Protein AF-A0A6C9Q8K7-F1 (afdb_monomer_lite)

Radius of gyration: 30.78 Å; chains: 1; bounding box: 50×42×75 Å

Sequence (144 aa):
MSSRVLTPDVVGIDALVHDHQTVLAKAEGGVVAVFANNAPAFYAVTPARLAELLALEEKLARPGSDVALDDQLYQEPQAAPVAVPMGKFAMYPDWQPDADFIRLAALWGVALRAPVTTEELASFIAYWQAEGKVFHHVQWQQKL

Foldseek 3Di:
DDDPDPAPAEDEPVVCVVCVPVSQVPGDLFKHFYDDPNHTDDIGGDPVSVVVVVVVVVVVVPPPDPDPPDCVVVPPPPPDPPPQDPDKDQQDQPDDADPCLCVLCVVVVHRDPDDDDPVNVNVLSVVRNVVRDIGHRSVSSNVD

Secondary structure (DSSP, 8-state):
-----SSS-EEEHHHHHH-HHHHHHT-TTSEEEEEETTEEEEEEE-HHHHHHHHHHHHHHHS-SSS----GGGT-----------SSEEE--TT----TTHHHHHHHTT---SSPPPHHHHHHHHHHHHHHT-EEEHHHHHTT-

Structure (mmCIF, N/CA/C/O backbone):
data_AF-A0A6C9Q8K7-F1
#
_entry.id   AF-A0A6C9Q8K7-F1
#
loop_
_atom_site.group_PDB
_atom_site.id
_atom_site.type_symbol
_atom_site.label_atom_id
_atom_site.label_alt_id
_atom_site.label_comp_id
_atom_site.label_asym_id
_atom_site.label_entity_id
_atom_site.label_seq_id
_atom_site.pdbx_PDB_ins_code
_atom_site.Cartn_x
_atom_site.Cartn_y
_atom_site.Cartn_z
_atom_site.occupancy
_atom_site.B_iso_or_equiv
_atom_site.auth_seq_id
_atom_site.auth_comp_id
_atom_site.auth_asym_id
_atom_site.auth_atom_id
_atom_site.pdbx_PDB_model_num
ATOM 1 N N . MET A 1 1 ? 35.400 -13.691 -17.443 1.00 43.06 1 MET A N 1
ATOM 2 C CA . MET A 1 1 ? 34.063 -13.176 -17.079 1.00 43.06 1 MET A CA 1
ATOM 3 C C . MET A 1 1 ? 33.041 -13.917 -17.929 1.00 43.06 1 MET A C 1
ATOM 5 O O . MET A 1 1 ? 33.038 -13.726 -19.135 1.00 43.06 1 MET A O 1
ATOM 9 N N . SER A 1 2 ? 32.278 -14.847 -17.349 1.00 49.03 2 SER A N 1
ATOM 10 C CA . SER A 1 2 ? 31.270 -15.625 -18.087 1.00 49.03 2 SER A CA 1
ATOM 11 C C . SER A 1 2 ? 30.014 -14.766 -18.246 1.00 49.03 2 SER A C 1
ATOM 13 O O . SER A 1 2 ? 29.328 -14.495 -17.263 1.00 49.03 2 SER A O 1
ATOM 15 N N . SER A 1 3 ? 29.760 -14.273 -19.460 1.00 56.78 3 SER A N 1
ATOM 16 C CA . SER A 1 3 ? 28.500 -13.607 -19.796 1.00 56.78 3 SER A CA 1
ATOM 17 C C . SER A 1 3 ? 27.424 -14.685 -19.898 1.00 56.78 3 SER A C 1
ATOM 19 O O . SER A 1 3 ? 27.463 -15.516 -20.804 1.00 56.78 3 SER A O 1
ATOM 21 N N . ARG A 1 4 ? 26.517 -14.736 -18.918 1.00 65.62 4 ARG A N 1
ATOM 22 C CA . ARG A 1 4 ? 25.366 -15.646 -18.939 1.00 65.62 4 ARG A CA 1
ATOM 23 C C . ARG A 1 4 ? 24.322 -15.056 -19.880 1.00 65.62 4 ARG A C 1
ATOM 25 O O . ARG A 1 4 ? 23.539 -14.201 -19.478 1.00 65.62 4 ARG A O 1
ATOM 32 N N . VAL A 1 5 ? 24.359 -15.478 -21.135 1.00 71.50 5 VAL A N 1
ATOM 33 C CA . VAL A 1 5 ? 23.360 -15.111 -22.138 1.00 71.50 5 VAL A CA 1
ATOM 34 C C . VAL A 1 5 ? 22.167 -16.057 -22.005 1.00 71.50 5 VAL A C 1
ATOM 36 O O . VAL A 1 5 ? 22.346 -17.247 -21.750 1.00 71.50 5 VAL A O 1
ATOM 39 N N . LEU A 1 6 ? 20.952 -15.525 -22.143 1.00 71.75 6 LEU A N 1
ATOM 40 C CA . LEU A 1 6 ? 19.709 -16.303 -22.040 1.00 71.75 6 LEU A CA 1
ATOM 41 C C . LEU A 1 6 ? 19.425 -17.159 -23.288 1.00 71.75 6 LEU A C 1
ATOM 43 O O . LEU A 1 6 ? 18.508 -17.976 -23.269 1.00 71.75 6 LEU A O 1
ATOM 47 N N . THR A 1 7 ? 20.204 -16.975 -24.356 1.00 72.38 7 THR A N 1
ATOM 48 C CA . THR A 1 7 ? 20.093 -17.684 -25.634 1.00 72.38 7 THR A CA 1
ATOM 49 C C . THR A 1 7 ? 21.468 -18.175 -26.090 1.00 72.38 7 THR A C 1
ATOM 51 O O . THR A 1 7 ? 22.470 -17.497 -25.839 1.00 72.38 7 THR A O 1
ATOM 54 N N . PRO A 1 8 ? 21.543 -19.329 -26.774 1.00 75.12 8 PRO A N 1
ATOM 55 C CA . PRO A 1 8 ? 22.773 -19.771 -27.428 1.00 75.12 8 PRO A CA 1
ATOM 56 C C . PRO A 1 8 ? 23.100 -18.922 -28.669 1.00 75.12 8 PRO A C 1
ATOM 58 O O . PRO A 1 8 ? 24.268 -18.797 -29.031 1.00 75.12 8 PRO A O 1
ATOM 61 N N . ASP A 1 9 ? 22.089 -18.297 -29.281 1.00 82.06 9 ASP A N 1
ATOM 62 C CA . ASP A 1 9 ? 22.252 -17.477 -30.479 1.00 82.06 9 ASP A CA 1
ATOM 63 C C . ASP A 1 9 ? 22.729 -16.071 -30.141 1.00 82.06 9 ASP A C 1
ATOM 65 O O . ASP A 1 9 ? 22.048 -15.312 -29.444 1.00 82.06 9 ASP A O 1
ATOM 69 N N . VAL A 1 10 ? 23.900 -15.720 -30.669 1.00 83.81 10 VAL A N 1
ATOM 70 C CA . VAL A 1 10 ? 24.569 -14.441 -30.434 1.00 83.81 10 VAL A CA 1
ATOM 71 C C . VAL A 1 10 ? 24.885 -13.770 -31.765 1.00 83.81 10 VAL A C 1
ATOM 73 O O . VAL A 1 10 ? 25.476 -14.380 -32.655 1.00 83.81 10 VAL A O 1
ATOM 76 N N . VAL A 1 11 ? 24.539 -12.489 -31.886 1.00 86.06 11 VAL A N 1
ATOM 77 C CA . VAL A 1 11 ? 24.829 -11.669 -33.066 1.00 86.06 11 VAL A CA 1
ATOM 78 C C . VAL A 1 11 ? 25.388 -10.306 -32.662 1.00 86.06 11 VAL A C 1
ATOM 80 O O . VAL A 1 11 ? 25.026 -9.747 -31.629 1.00 86.06 11 VAL A O 1
ATOM 83 N N . GLY A 1 12 ? 26.273 -9.743 -33.483 1.00 85.81 12 GLY A N 1
ATOM 84 C CA . GLY A 1 12 ? 26.690 -8.347 -33.337 1.00 85.81 12 GLY A CA 1
ATOM 85 C C . GLY A 1 12 ? 25.595 -7.383 -33.799 1.00 85.81 12 GLY A C 1
ATOM 86 O O . GLY A 1 12 ? 24.840 -7.693 -34.723 1.00 85.81 12 GLY A O 1
ATOM 87 N N . ILE A 1 13 ? 25.536 -6.198 -33.192 1.00 87.06 13 ILE A N 1
ATOM 88 C CA . ILE A 1 13 ? 24.570 -5.152 -33.555 1.00 87.06 13 ILE A CA 1
ATOM 89 C C . ILE A 1 13 ? 24.658 -4.768 -35.038 1.00 87.06 13 ILE A C 1
ATOM 91 O O . ILE A 1 13 ? 23.624 -4.615 -35.683 1.00 87.06 13 ILE 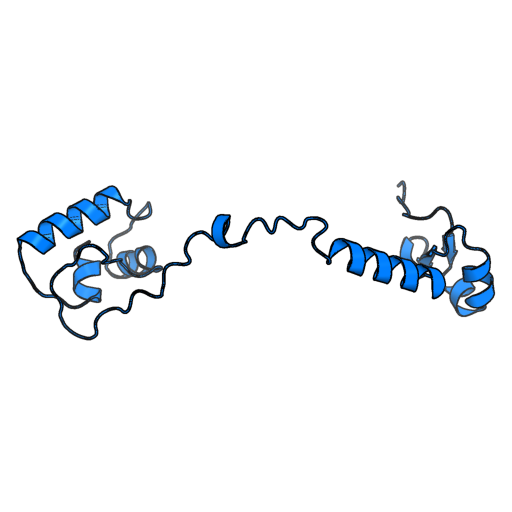A O 1
ATOM 95 N N . ASP A 1 14 ? 25.863 -4.718 -35.611 1.00 85.94 14 ASP A N 1
ATOM 96 C CA . ASP A 1 14 ? 26.050 -4.399 -37.027 1.00 85.94 14 ASP A CA 1
ATOM 97 C C . ASP A 1 14 ? 25.394 -5.450 -37.927 1.00 85.94 14 ASP A C 1
ATOM 99 O O . ASP A 1 14 ? 24.650 -5.106 -38.840 1.00 85.94 14 ASP A O 1
ATOM 103 N N . ALA A 1 15 ? 25.595 -6.738 -37.643 1.00 82.44 15 ALA A N 1
ATOM 104 C CA . ALA A 1 15 ? 25.010 -7.819 -38.433 1.00 82.44 15 ALA A CA 1
ATOM 105 C C . ALA A 1 15 ? 23.474 -7.854 -38.336 1.00 82.44 15 ALA A C 1
ATOM 107 O O . ALA A 1 15 ? 22.812 -8.143 -39.331 1.00 82.44 15 ALA A O 1
ATOM 108 N N . LEU A 1 16 ? 22.903 -7.493 -37.179 1.00 85.62 16 LEU A N 1
ATOM 109 C CA . LEU A 1 16 ? 21.454 -7.337 -37.038 1.00 85.62 16 LEU A CA 1
ATOM 110 C C . LEU A 1 16 ? 20.919 -6.171 -37.884 1.00 85.62 16 LEU A C 1
ATOM 112 O O . LEU A 1 16 ? 19.886 -6.318 -38.528 1.00 85.62 16 LEU A O 1
ATOM 116 N N . VAL A 1 17 ? 21.602 -5.023 -37.892 1.00 85.44 17 VAL A N 1
ATOM 117 C CA . VAL A 1 17 ? 21.176 -3.839 -38.662 1.00 85.44 17 VAL A CA 1
ATOM 118 C C . VAL A 1 17 ? 21.240 -4.093 -40.170 1.00 85.44 17 VAL A C 1
ATOM 120 O O . VAL A 1 17 ? 20.386 -3.604 -40.904 1.00 85.44 17 VAL A O 1
ATOM 123 N N . HIS A 1 18 ? 22.224 -4.869 -40.632 1.00 87.94 18 HIS A N 1
ATOM 124 C CA . HIS A 1 18 ? 22.386 -5.175 -42.054 1.00 87.94 18 HIS A CA 1
ATOM 125 C C . HIS A 1 18 ? 21.330 -6.155 -42.582 1.00 87.94 18 HIS A C 1
ATOM 127 O O . HIS A 1 18 ? 20.801 -5.935 -43.668 1.00 87.94 18 HIS A O 1
ATOM 133 N N . ASP A 1 19 ? 21.024 -7.229 -41.846 1.00 85.25 19 ASP A N 1
ATOM 134 C CA . ASP A 1 19 ? 20.034 -8.226 -42.273 1.00 85.25 19 ASP A CA 1
ATOM 135 C C . ASP A 1 19 ? 19.319 -8.865 -41.075 1.00 85.25 19 ASP A C 1
ATOM 137 O O . ASP A 1 19 ? 19.590 -9.993 -40.651 1.00 85.25 19 ASP A O 1
ATOM 141 N N . HIS A 1 20 ? 18.363 -8.120 -40.524 1.00 83.06 20 HIS A N 1
ATOM 142 C CA . HIS A 1 20 ? 17.595 -8.572 -39.370 1.00 83.06 20 HIS A CA 1
ATOM 143 C C . HIS A 1 20 ? 16.713 -9.793 -39.677 1.00 83.06 20 HIS A C 1
ATOM 145 O O . HIS A 1 20 ? 16.437 -10.582 -38.774 1.00 83.06 20 HIS A O 1
ATOM 151 N N . GLN A 1 21 ? 16.261 -9.973 -40.925 1.00 82.75 21 GLN A N 1
ATOM 152 C CA . GLN A 1 21 ? 15.362 -11.072 -41.287 1.00 82.75 21 GLN A CA 1
ATOM 153 C C . GLN A 1 21 ? 16.096 -12.410 -41.266 1.00 82.75 21 GLN A C 1
ATOM 155 O O . GLN A 1 21 ? 15.623 -13.357 -40.638 1.00 82.75 21 GLN A O 1
ATOM 160 N N . THR A 1 22 ? 17.275 -12.482 -41.887 1.00 84.69 22 THR A N 1
ATOM 161 C CA . THR A 1 22 ? 18.071 -13.715 -41.922 1.00 84.69 22 THR A CA 1
ATOM 162 C C . THR A 1 22 ? 18.615 -14.076 -40.543 1.00 84.69 22 THR A C 1
ATOM 164 O O . THR A 1 22 ? 18.647 -15.253 -40.183 1.00 84.69 22 THR A O 1
ATOM 167 N N . VAL A 1 23 ? 19.025 -13.078 -39.753 1.00 84.88 23 VAL A N 1
ATOM 168 C CA . VAL A 1 23 ? 19.509 -13.285 -38.378 1.00 84.88 23 VAL A CA 1
ATOM 169 C C . VAL A 1 23 ? 18.411 -13.879 -37.498 1.00 84.88 23 VAL A C 1
ATOM 171 O O . VAL A 1 23 ? 18.647 -14.868 -36.809 1.00 84.88 23 VAL A O 1
ATOM 174 N N . LEU A 1 24 ? 17.199 -13.327 -37.562 1.00 83.38 24 LEU A N 1
ATOM 175 C CA . LEU A 1 24 ? 16.065 -13.826 -36.788 1.00 83.38 24 LEU A CA 1
ATOM 176 C C . LEU A 1 24 ? 15.544 -15.180 -37.297 1.00 83.38 24 LEU A C 1
ATOM 178 O O . LEU A 1 24 ? 15.078 -15.981 -36.494 1.00 83.38 24 LEU A O 1
ATOM 182 N N . ALA A 1 25 ? 15.647 -15.462 -38.600 1.00 82.31 25 ALA A N 1
ATOM 183 C CA . ALA A 1 25 ? 15.251 -16.750 -39.178 1.00 82.31 25 ALA A CA 1
ATOM 184 C C . ALA A 1 25 ? 16.186 -17.908 -38.788 1.00 82.31 25 ALA A C 1
ATOM 186 O O . ALA A 1 25 ? 15.758 -19.059 -38.771 1.00 82.31 25 ALA A O 1
ATOM 187 N N . LYS A 1 26 ? 17.457 -17.615 -38.487 1.00 82.69 26 LYS A N 1
ATOM 188 C CA . LYS A 1 26 ? 18.450 -18.608 -38.048 1.00 82.69 26 LYS A CA 1
ATOM 189 C C . LYS A 1 26 ? 18.403 -18.905 -36.549 1.00 82.69 26 LYS A C 1
ATOM 191 O O . LYS A 1 26 ? 19.043 -19.858 -36.125 1.00 82.69 26 LYS A O 1
ATOM 196 N N . ALA A 1 27 ? 17.686 -18.095 -35.775 1.00 80.31 27 ALA A N 1
ATOM 197 C CA . ALA A 1 27 ? 17.629 -18.202 -34.325 1.00 80.31 27 ALA A CA 1
ATOM 198 C C . ALA A 1 27 ? 16.812 -19.422 -33.878 1.00 80.31 27 ALA A C 1
ATOM 200 O O . ALA A 1 27 ? 15.612 -19.519 -34.164 1.00 80.31 27 ALA A O 1
ATOM 201 N N . GLU A 1 28 ? 17.427 -20.323 -33.120 1.00 73.12 28 GLU A N 1
ATOM 202 C CA . GLU A 1 28 ? 16.747 -21.454 -32.506 1.00 73.12 28 GLU A CA 1
ATOM 203 C C . GLU A 1 28 ? 15.840 -20.951 -31.372 1.00 73.12 28 GLU A C 1
ATOM 205 O O . GLU A 1 28 ? 16.271 -20.373 -30.376 1.00 73.12 28 GLU A O 1
ATOM 210 N N . GLY A 1 29 ? 14.526 -21.124 -31.538 1.00 74.50 29 GLY A N 1
ATOM 211 C CA . GLY A 1 29 ? 13.532 -20.605 -30.590 1.00 74.50 29 GLY A CA 1
ATOM 212 C C . GLY A 1 29 ? 13.196 -19.120 -30.772 1.00 74.50 29 GLY A C 1
ATOM 213 O O . GLY A 1 29 ? 12.467 -18.556 -29.954 1.00 74.50 29 GLY A O 1
ATOM 214 N N . GLY A 1 30 ? 13.678 -18.490 -31.850 1.00 81.75 30 GLY A N 1
ATOM 215 C CA . GLY A 1 30 ? 13.235 -17.164 -32.276 1.00 81.75 30 GLY A CA 1
ATOM 216 C C . GLY A 1 30 ? 13.675 -16.012 -31.370 1.00 81.75 30 GLY A C 1
ATOM 217 O O . GLY A 1 30 ? 12.984 -14.991 -31.348 1.00 81.75 30 GLY A O 1
ATOM 218 N N . VAL A 1 31 ? 14.782 -16.171 -30.632 1.00 85.94 31 VAL A N 1
ATOM 219 C CA . VAL A 1 31 ? 15.400 -15.138 -29.783 1.00 85.94 31 VAL A CA 1
ATOM 220 C C . VAL A 1 31 ? 16.904 -15.087 -30.054 1.00 85.94 31 VAL A C 1
ATOM 222 O O . VAL A 1 31 ? 17.561 -16.120 -30.051 1.00 85.94 31 VAL A O 1
ATOM 225 N N . VAL A 1 32 ? 17.461 -13.890 -30.235 1.00 88.25 32 VAL A N 1
ATOM 226 C CA . VAL A 1 32 ? 18.899 -13.673 -30.454 1.00 88.25 32 VAL A CA 1
ATOM 227 C C . VAL A 1 32 ? 19.424 -12.641 -29.469 1.00 88.25 32 VAL A C 1
ATOM 229 O O . VAL A 1 32 ? 18.820 -11.582 -29.292 1.00 88.25 32 VAL A O 1
ATOM 232 N N . ALA A 1 33 ? 20.574 -12.909 -28.862 1.00 87.75 33 ALA A N 1
ATOM 233 C CA . ALA A 1 33 ? 21.286 -11.935 -28.053 1.00 87.75 33 ALA A CA 1
ATOM 234 C C . ALA A 1 33 ? 22.132 -11.012 -28.932 1.00 87.75 33 ALA A C 1
ATOM 236 O O . ALA A 1 33 ? 23.013 -11.460 -29.667 1.00 87.75 33 ALA A O 1
ATOM 237 N N . VAL A 1 34 ? 21.889 -9.709 -28.826 1.00 87.38 34 VAL A N 1
ATOM 238 C CA . VAL A 1 34 ? 22.577 -8.685 -29.610 1.00 87.38 34 VAL A CA 1
ATOM 239 C C . VAL A 1 34 ? 23.697 -8.082 -28.782 1.00 87.38 34 VAL A C 1
ATOM 241 O O . VAL A 1 34 ? 23.469 -7.566 -27.686 1.00 87.38 34 VAL A O 1
ATOM 244 N N . PHE A 1 35 ? 24.913 -8.134 -29.312 1.00 88.19 35 PHE A N 1
ATOM 245 C CA . PHE A 1 35 ? 26.109 -7.615 -28.664 1.00 88.19 35 PHE A CA 1
ATOM 246 C C . PHE A 1 35 ? 26.548 -6.301 -29.308 1.00 88.19 35 PHE A C 1
ATOM 248 O O . PHE A 1 35 ? 26.614 -6.180 -30.531 1.00 88.19 35 PHE A O 1
ATOM 255 N N . ALA A 1 36 ? 26.917 -5.336 -28.470 1.00 84.75 36 ALA A N 1
ATOM 256 C CA . ALA A 1 36 ? 27.580 -4.101 -28.864 1.00 84.75 36 ALA A CA 1
ATOM 257 C C . ALA A 1 36 ? 28.871 -3.967 -28.049 1.00 84.75 36 ALA A C 1
ATOM 259 O O . ALA A 1 36 ? 28.858 -4.140 -26.832 1.00 84.75 36 ALA A O 1
ATOM 260 N N . ASN A 1 37 ? 30.001 -3.689 -28.706 1.00 83.50 37 ASN A N 1
ATOM 261 C CA . ASN A 1 37 ? 31.306 -3.530 -28.043 1.00 83.50 37 ASN A CA 1
ATOM 262 C C . ASN A 1 37 ? 31.694 -4.708 -27.123 1.00 83.50 37 ASN A C 1
ATOM 264 O O . ASN A 1 37 ? 32.180 -4.508 -26.013 1.00 83.50 37 ASN A O 1
ATOM 268 N N . ASN A 1 38 ? 31.473 -5.945 -27.586 1.00 77.75 38 ASN A N 1
ATOM 269 C CA . ASN A 1 38 ? 31.761 -7.179 -26.839 1.00 77.75 38 ASN A CA 1
ATOM 270 C C . ASN A 1 38 ? 30.988 -7.319 -25.506 1.00 77.75 38 ASN A C 1
ATOM 272 O O . ASN A 1 38 ? 31.394 -8.071 -24.619 1.00 77.75 38 ASN A O 1
ATOM 276 N N . ALA A 1 39 ? 29.862 -6.612 -25.374 1.00 80.94 39 ALA A N 1
ATOM 277 C CA . ALA A 1 39 ? 28.934 -6.708 -24.255 1.00 80.94 39 ALA A CA 1
ATOM 278 C C . ALA A 1 39 ? 27.497 -6.952 -24.760 1.00 80.94 39 ALA A C 1
ATOM 280 O O . ALA A 1 39 ? 27.129 -6.433 -25.818 1.00 80.94 39 ALA A O 1
ATOM 281 N N . PRO A 1 40 ? 26.671 -7.729 -24.035 1.00 84.06 40 PRO A N 1
ATOM 282 C CA . PRO A 1 40 ? 25.269 -7.926 -24.394 1.00 84.06 40 PRO A CA 1
ATOM 283 C C . PRO A 1 40 ? 24.492 -6.614 -24.212 1.00 84.06 40 PRO A C 1
ATOM 285 O O . PRO A 1 40 ? 24.517 -6.026 -23.133 1.00 84.06 40 PRO A O 1
ATOM 288 N N . ALA A 1 41 ? 23.810 -6.159 -25.263 1.00 86.06 41 ALA A N 1
ATOM 289 C CA . ALA A 1 41 ? 23.038 -4.919 -25.261 1.00 86.06 41 ALA A CA 1
ATOM 290 C C . ALA A 1 41 ? 21.541 -5.182 -25.037 1.00 86.06 41 ALA A C 1
ATOM 292 O O . ALA A 1 41 ? 20.942 -4.614 -24.128 1.00 86.06 41 ALA A O 1
ATOM 293 N N . PHE A 1 42 ? 20.936 -6.051 -25.851 1.00 87.44 42 PHE A N 1
ATOM 294 C CA . PHE A 1 42 ? 19.515 -6.407 -25.773 1.00 87.44 42 PHE A CA 1
ATOM 295 C C . PHE A 1 42 ? 19.244 -7.747 -26.473 1.00 87.44 42 PHE A C 1
ATOM 297 O O . PHE A 1 42 ? 20.128 -8.306 -27.122 1.00 87.44 42 PHE A O 1
ATOM 304 N N . TYR A 1 43 ? 18.020 -8.260 -26.351 1.00 88.19 43 TYR A N 1
ATOM 305 C CA . TYR A 1 43 ? 17.565 -9.461 -27.053 1.00 88.19 43 TYR A CA 1
ATOM 306 C C . TYR A 1 43 ? 16.581 -9.074 -28.156 1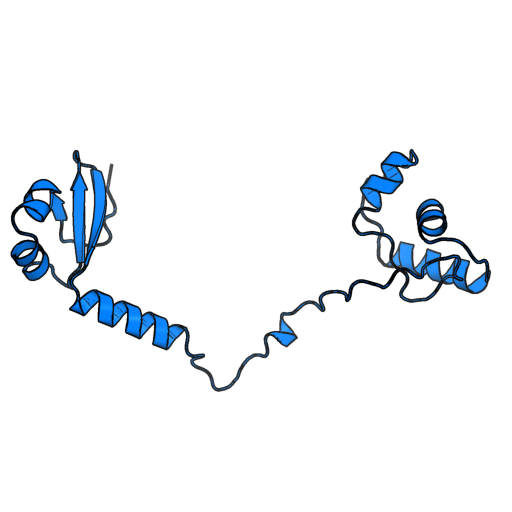.00 88.19 43 TYR A C 1
ATOM 308 O O . TYR A 1 43 ? 15.649 -8.307 -27.919 1.00 88.19 43 TYR A O 1
ATOM 316 N N . ALA A 1 44 ? 16.789 -9.599 -29.357 1.00 88.50 44 ALA A N 1
ATOM 317 C CA . ALA A 1 44 ? 15.852 -9.478 -30.462 1.00 88.50 44 ALA A CA 1
ATOM 318 C C . ALA A 1 44 ? 14.985 -10.740 -30.526 1.00 88.50 44 ALA A C 1
ATOM 320 O O . ALA A 1 44 ? 15.497 -11.849 -30.384 1.00 88.50 44 ALA A O 1
ATOM 321 N N . VAL A 1 45 ? 13.679 -10.578 -30.741 1.00 90.69 45 VAL A N 1
ATOM 322 C CA . VAL A 1 45 ? 12.718 -11.686 -30.832 1.00 90.69 45 VAL A CA 1
ATOM 323 C C . VAL A 1 45 ? 11.991 -11.662 -32.171 1.00 90.69 45 VAL A C 1
ATOM 325 O O . VAL A 1 45 ? 11.707 -10.598 -32.720 1.00 90.69 45 VAL A O 1
ATOM 328 N N . THR A 1 46 ? 11.671 -12.840 -32.700 1.00 89.69 46 THR A N 1
ATOM 329 C CA . THR A 1 46 ? 10.805 -12.964 -33.880 1.00 89.69 46 THR A CA 1
ATOM 330 C C . THR A 1 46 ? 9.355 -12.590 -33.536 1.00 89.69 46 THR A C 1
ATOM 332 O O . THR A 1 46 ? 8.923 -12.789 -32.396 1.00 89.69 46 THR A O 1
ATOM 335 N N . PRO A 1 47 ? 8.550 -12.123 -34.511 1.00 87.38 47 PRO A N 1
ATOM 336 C CA . PRO A 1 47 ? 7.131 -11.836 -34.284 1.00 87.38 47 PRO A CA 1
ATOM 337 C C . PRO A 1 47 ? 6.331 -13.050 -33.789 1.00 87.38 47 PRO A C 1
ATOM 339 O O . PRO A 1 47 ? 5.490 -12.911 -32.906 1.00 87.38 47 PRO A O 1
ATOM 342 N N . ALA A 1 48 ? 6.620 -14.245 -34.320 1.00 88.00 48 ALA A N 1
ATOM 343 C CA . ALA A 1 48 ? 5.973 -15.486 -33.891 1.00 88.00 48 ALA A CA 1
ATOM 344 C C . ALA A 1 48 ? 6.274 -15.791 -32.417 1.00 88.00 48 ALA A C 1
ATOM 346 O O . ALA A 1 48 ? 5.363 -16.066 -31.640 1.00 88.00 48 ALA A O 1
ATOM 347 N N . ARG A 1 49 ? 7.543 -15.651 -32.011 1.00 88.75 49 ARG A N 1
ATOM 348 C CA . ARG A 1 49 ? 7.955 -15.865 -30.624 1.00 88.75 49 ARG A CA 1
ATOM 349 C C . ARG A 1 49 ? 7.344 -14.842 -29.671 1.00 88.75 49 ARG A C 1
ATOM 351 O O . ARG A 1 49 ? 6.931 -15.204 -28.575 1.00 88.75 49 ARG A O 1
ATOM 358 N N . LEU A 1 50 ? 7.254 -13.579 -30.082 1.00 90.44 50 LEU A N 1
ATOM 359 C CA . LEU A 1 50 ? 6.592 -12.545 -29.288 1.00 90.44 50 LEU A CA 1
ATOM 360 C C . LEU A 1 50 ? 5.107 -12.871 -29.065 1.00 90.44 50 LEU A C 1
ATOM 362 O O . LEU A 1 50 ? 4.622 -12.753 -27.944 1.00 90.44 50 LEU A O 1
ATOM 366 N N . ALA A 1 51 ? 4.401 -13.329 -30.103 1.00 90.00 51 ALA A N 1
ATOM 367 C CA . ALA A 1 51 ? 3.000 -13.730 -29.984 1.00 90.00 51 ALA A CA 1
ATOM 368 C C . ALA A 1 51 ? 2.808 -14.907 -29.012 1.00 90.00 51 ALA A C 1
ATOM 370 O O . ALA A 1 51 ? 1.865 -14.904 -28.223 1.00 90.00 51 ALA A O 1
ATOM 371 N N . GLU A 1 52 ? 3.718 -15.887 -29.016 1.00 88.88 52 GLU A N 1
ATOM 372 C CA . GLU A 1 52 ? 3.710 -16.977 -28.034 1.00 88.88 52 GLU A CA 1
ATOM 373 C C . GLU A 1 52 ? 3.901 -16.471 -26.601 1.00 88.88 52 GLU A C 1
ATOM 375 O O . GLU A 1 52 ? 3.183 -16.910 -25.704 1.00 88.88 52 GLU A O 1
ATOM 380 N N . LEU A 1 53 ? 4.845 -15.550 -26.377 1.00 89.56 53 LEU A N 1
ATOM 381 C CA . LEU A 1 53 ? 5.104 -14.979 -25.052 1.00 89.56 53 LEU A CA 1
ATOM 382 C C . LEU A 1 53 ? 3.893 -14.203 -24.530 1.00 89.56 53 LEU A C 1
ATOM 384 O O . LEU A 1 53 ? 3.496 -14.409 -23.387 1.00 89.56 53 LEU A O 1
ATOM 388 N N . LEU A 1 54 ? 3.256 -13.395 -25.380 1.00 90.88 54 LEU A N 1
ATOM 389 C CA . LEU A 1 54 ? 2.028 -12.678 -25.027 1.00 90.88 54 LEU A CA 1
ATOM 390 C C . LEU A 1 54 ? 0.874 -13.643 -24.716 1.00 90.88 54 LEU A C 1
ATOM 392 O O . LEU A 1 54 ? 0.147 -13.451 -23.746 1.00 90.88 54 LEU A O 1
ATOM 396 N N . ALA A 1 55 ? 0.727 -14.724 -25.488 1.00 89.31 55 ALA A N 1
ATOM 397 C CA . ALA A 1 55 ? -0.284 -15.745 -25.217 1.00 89.31 55 ALA A CA 1
ATOM 398 C C . ALA A 1 55 ? -0.009 -16.520 -23.914 1.00 89.31 55 ALA A C 1
ATOM 400 O O . ALA A 1 55 ? -0.946 -16.972 -23.253 1.00 89.31 55 ALA A O 1
ATOM 401 N N . LEU A 1 56 ? 1.261 -16.708 -23.543 1.00 87.06 56 LEU A N 1
ATOM 402 C CA . LEU A 1 56 ? 1.651 -17.294 -22.260 1.00 87.06 56 LEU A CA 1
ATOM 403 C C . LEU A 1 56 ? 1.375 -16.336 -21.100 1.00 87.06 56 LEU A C 1
ATOM 405 O O . LEU A 1 56 ? 0.819 -16.780 -20.098 1.00 87.06 56 LEU A O 1
ATOM 409 N N . GLU A 1 57 ? 1.694 -15.048 -21.242 1.00 86.69 57 GLU A N 1
ATOM 410 C CA . GLU A 1 57 ? 1.324 -14.022 -20.259 1.00 86.69 57 GLU A CA 1
ATOM 411 C C . GLU A 1 57 ? -0.186 -13.986 -20.047 1.00 86.69 57 GLU A C 1
ATOM 413 O O . GLU A 1 57 ? -0.637 -14.027 -18.909 1.00 86.69 57 GLU A O 1
ATOM 418 N N . GLU A 1 58 ? -0.981 -14.003 -21.118 1.00 85.06 58 GLU A N 1
ATOM 419 C CA . GLU A 1 58 ? -2.439 -14.012 -21.002 1.00 85.06 58 GLU A CA 1
ATOM 420 C C . GLU A 1 58 ? -2.948 -15.275 -20.292 1.00 85.06 58 GLU A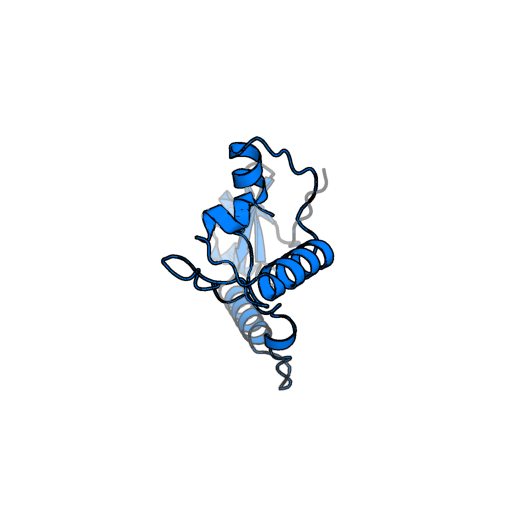 C 1
ATOM 422 O O . GLU A 1 58 ? -3.845 -15.204 -19.455 1.00 85.06 58 GLU A O 1
ATOM 427 N N . LYS A 1 59 ? -2.364 -16.446 -20.576 1.00 79.75 59 LYS A N 1
ATOM 428 C CA . LYS A 1 59 ? -2.710 -17.697 -19.882 1.00 79.75 59 LYS A CA 1
ATOM 429 C C . LYS A 1 59 ? -2.329 -17.688 -18.403 1.00 79.75 59 LYS A C 1
ATOM 431 O O . LYS A 1 59 ? -3.041 -18.306 -17.624 1.00 79.75 59 LYS A O 1
ATOM 436 N N . LEU A 1 60 ? -1.229 -17.034 -18.035 1.00 76.88 60 LEU A N 1
ATOM 437 C CA . LEU A 1 60 ? -0.801 -16.872 -16.641 1.00 76.88 60 LEU A CA 1
ATOM 438 C C . LEU A 1 60 ? -1.619 -15.801 -15.910 1.00 76.88 60 LEU A C 1
ATOM 440 O O . LEU A 1 60 ? -1.864 -15.932 -14.716 1.00 76.88 60 LEU A O 1
ATOM 444 N N . ALA A 1 61 ? -2.047 -14.758 -16.623 1.00 74.25 61 ALA A N 1
ATOM 445 C CA . ALA A 1 61 ? -2.918 -13.710 -16.104 1.00 74.25 61 ALA A CA 1
ATOM 446 C C . ALA A 1 61 ? -4.356 -14.202 -15.903 1.00 74.25 61 ALA A C 1
ATOM 448 O O . ALA A 1 61 ? -5.068 -13.705 -15.032 1.00 74.25 61 ALA A O 1
ATOM 449 N N . ARG A 1 62 ? -4.799 -15.190 -16.690 1.00 69.94 62 ARG A N 1
ATOM 450 C CA . ARG A 1 62 ? -6.038 -15.915 -16.408 1.00 69.94 62 ARG A CA 1
ATOM 451 C C . ARG A 1 62 ? -5.8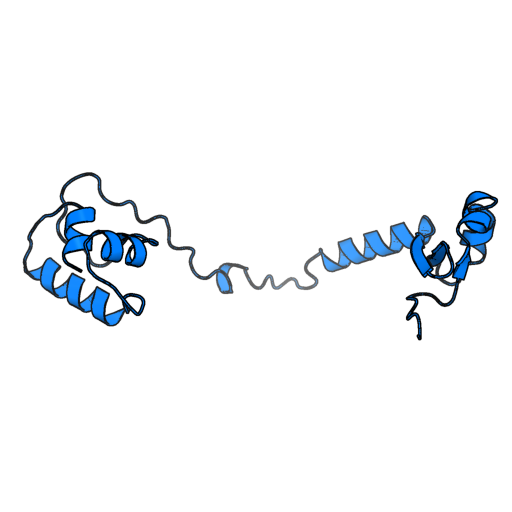22 -16.730 -15.128 1.00 69.94 62 ARG A C 1
ATOM 453 O O . ARG A 1 62 ? -4.935 -17.582 -15.119 1.00 69.94 62 ARG A O 1
ATOM 460 N N . PRO A 1 63 ? -6.613 -16.520 -14.063 1.00 61.47 63 PRO A N 1
ATOM 461 C CA . PRO A 1 63 ? -6.501 -17.335 -12.863 1.00 61.47 63 PRO A CA 1
ATOM 462 C C . PRO A 1 63 ? -6.728 -18.800 -13.251 1.00 61.47 63 PRO A C 1
ATOM 464 O O . PRO A 1 63 ? -7.818 -19.191 -13.661 1.00 61.47 63 PRO A O 1
ATOM 467 N N . GLY A 1 64 ? -5.676 -19.620 -13.166 1.00 59.69 64 GLY A N 1
ATOM 468 C CA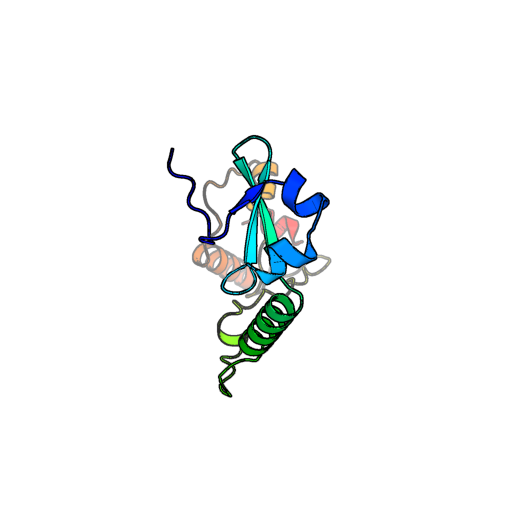 . GLY A 1 64 ? -5.693 -21.049 -13.510 1.00 59.69 64 GLY A CA 1
ATOM 469 C C . GLY A 1 64 ? -6.489 -21.919 -12.531 1.00 59.69 64 GLY A C 1
ATOM 470 O O . GLY A 1 64 ? -6.279 -23.126 -12.468 1.00 59.69 64 GLY A O 1
ATOM 471 N N . SER A 1 65 ? -7.368 -21.310 -11.739 1.00 50.12 65 SER A N 1
ATOM 472 C CA . SER A 1 65 ? -8.150 -21.944 -10.694 1.00 50.12 65 SER A CA 1
ATOM 473 C C . SER A 1 65 ? -9.485 -21.216 -10.574 1.00 50.12 65 SER A C 1
ATOM 475 O O . SER A 1 65 ? -9.519 -20.020 -10.303 1.00 50.12 65 SER A O 1
ATOM 477 N N . ASP A 1 66 ? -10.577 -21.964 -10.724 1.00 52.81 66 ASP A N 1
ATOM 478 C CA . ASP A 1 66 ? -11.958 -21.550 -10.418 1.00 52.81 66 ASP A CA 1
ATOM 479 C C . ASP A 1 66 ? -12.188 -21.377 -8.895 1.00 52.81 66 ASP A C 1
ATOM 481 O O . ASP A 1 66 ? -13.294 -21.152 -8.417 1.00 52.81 66 ASP A O 1
ATOM 485 N N . VAL A 1 67 ? -11.116 -21.491 -8.106 1.00 53.50 67 VAL A N 1
ATOM 486 C CA . VAL A 1 67 ? -11.037 -20.998 -6.735 1.00 53.50 67 VAL A CA 1
ATOM 487 C C . VAL A 1 67 ? -10.238 -19.705 -6.790 1.00 53.50 67 VAL A C 1
ATOM 489 O O . VAL A 1 67 ? -9.007 -19.725 -6.704 1.00 53.50 67 VAL A O 1
ATOM 492 N N . ALA A 1 68 ? -10.936 -18.582 -6.947 1.00 52.72 68 ALA A N 1
ATOM 493 C CA . ALA A 1 68 ? -10.398 -17.311 -6.501 1.00 52.72 68 ALA A CA 1
ATOM 494 C C . ALA A 1 68 ? -10.198 -17.449 -4.986 1.00 52.72 68 ALA A C 1
ATOM 496 O O . ALA A 1 68 ? -11.164 -17.485 -4.225 1.00 52.72 68 ALA A O 1
ATOM 497 N N . LEU A 1 69 ? -8.950 -17.612 -4.541 1.00 53.75 69 LEU A N 1
ATOM 498 C CA . LEU A 1 69 ? -8.611 -17.209 -3.184 1.00 53.75 69 LEU A CA 1
ATOM 499 C C . LEU A 1 69 ? -8.856 -15.707 -3.183 1.00 53.75 69 LEU A C 1
ATOM 501 O O . LEU A 1 69 ? -8.063 -14.965 -3.753 1.00 53.75 69 LEU A O 1
ATOM 505 N N . ASP A 1 70 ? -10.030 -15.318 -2.691 1.00 56.25 70 ASP A N 1
ATOM 506 C CA . ASP A 1 70 ? -10.473 -13.934 -2.623 1.00 56.25 70 ASP A CA 1
ATOM 507 C C . ASP A 1 70 ? -9.308 -13.102 -2.077 1.00 56.25 70 ASP A C 1
ATOM 509 O O . ASP A 1 70 ? -8.804 -13.399 -0.990 1.00 56.25 70 ASP A O 1
ATOM 513 N N . ASP A 1 71 ? -8.870 -12.073 -2.809 1.00 55.06 71 ASP A N 1
ATOM 514 C CA . ASP A 1 71 ? -7.845 -11.135 -2.324 1.00 55.06 71 ASP A CA 1
ATOM 515 C C . ASP A 1 71 ? -8.253 -10.543 -0.962 1.00 55.06 71 ASP A C 1
ATOM 517 O O . ASP A 1 71 ? -7.403 -10.145 -0.175 1.00 55.06 71 ASP A O 1
ATOM 521 N N . GLN A 1 72 ? -9.546 -10.597 -0.616 1.00 54.75 72 GLN A N 1
ATOM 522 C CA . GLN A 1 72 ? -10.083 -10.293 0.712 1.00 54.75 72 GLN A CA 1
ATOM 523 C C . GLN A 1 72 ? -9.442 -11.087 1.863 1.00 54.75 72 GLN A C 1
ATOM 525 O O . GLN A 1 72 ? -9.475 -10.620 2.997 1.00 54.75 72 GLN A O 1
ATOM 530 N N . LEU A 1 73 ? -8.879 -12.272 1.610 1.00 54.44 73 LEU A N 1
ATOM 531 C CA . LEU A 1 73 ? -8.209 -13.085 2.632 1.00 54.44 73 LEU A CA 1
ATOM 532 C C . LEU A 1 73 ? -6.779 -12.607 2.928 1.00 54.44 73 LEU A C 1
ATOM 534 O O . LEU A 1 73 ? -6.267 -12.884 4.012 1.00 54.44 73 LEU A O 1
ATOM 538 N N . TYR A 1 74 ? -6.146 -11.901 1.985 1.00 56.69 74 TYR A N 1
ATOM 539 C CA . TYR A 1 74 ? -4.800 -11.327 2.123 1.00 56.69 74 TYR A CA 1
ATOM 540 C C . TYR A 1 74 ? -4.804 -9.801 2.237 1.00 56.69 74 TYR A C 1
ATOM 542 O O . TYR A 1 74 ? -3.779 -9.209 2.575 1.00 56.69 74 TYR A O 1
ATOM 550 N N . GLN A 1 75 ? -5.947 -9.160 1.996 1.00 50.31 75 GLN A N 1
ATOM 551 C CA . GLN A 1 75 ? -6.175 -7.774 2.348 1.00 50.31 75 GLN A CA 1
ATOM 552 C C . GLN A 1 75 ? -6.212 -7.696 3.879 1.00 50.31 75 GLN A C 1
ATOM 554 O O . GLN A 1 75 ? -7.245 -7.936 4.507 1.00 50.31 75 GLN A O 1
ATOM 559 N N . GLU A 1 76 ? -5.086 -7.342 4.504 1.00 55.66 76 GLU A N 1
ATOM 560 C CA . GLU A 1 76 ? -5.164 -6.695 5.812 1.00 55.66 76 GLU A CA 1
ATOM 561 C C . GLU A 1 76 ? -6.206 -5.581 5.671 1.00 55.66 76 GLU A C 1
ATOM 563 O O . GLU A 1 76 ? -6.116 -4.810 4.706 1.00 55.66 76 GLU A O 1
ATOM 568 N N . PRO A 1 77 ? -7.240 -5.532 6.532 1.00 51.94 77 PRO A N 1
ATOM 569 C CA . PRO A 1 77 ? -8.292 -4.546 6.400 1.00 51.94 77 PRO A CA 1
ATOM 570 C C . PRO A 1 77 ? -7.626 -3.179 6.387 1.00 51.94 77 PRO A C 1
ATOM 572 O O . PRO A 1 77 ? -7.111 -2.715 7.404 1.00 51.94 77 PRO A O 1
ATOM 575 N N . GLN A 1 78 ? -7.585 -2.564 5.205 1.00 52.06 78 GLN A N 1
ATOM 576 C CA . GLN A 1 78 ? -7.066 -1.226 5.041 1.00 52.06 78 GLN A CA 1
ATOM 577 C C . GLN A 1 78 ? -7.958 -0.357 5.909 1.00 52.06 78 GLN A C 1
ATOM 579 O O . GLN A 1 78 ? -9.132 -0.165 5.583 1.00 52.06 78 GLN A O 1
ATOM 584 N N . ALA A 1 79 ? -7.421 0.060 7.060 1.00 51.12 79 ALA A N 1
ATOM 585 C CA . ALA A 1 79 ? -8.149 0.833 8.044 1.00 51.12 79 ALA A CA 1
ATOM 586 C C . ALA A 1 79 ? -8.794 1.997 7.298 1.00 51.12 79 ALA A C 1
ATOM 588 O O . ALA A 1 79 ? -8.100 2.834 6.710 1.00 51.12 79 ALA A O 1
ATOM 589 N N . ALA A 1 80 ? -10.128 1.988 7.240 1.00 49.91 80 ALA A N 1
ATOM 590 C CA . ALA A 1 80 ? -10.879 3.094 6.680 1.00 49.91 80 ALA A CA 1
ATOM 591 C C . ALA A 1 80 ? -10.338 4.373 7.332 1.00 49.91 80 ALA A C 1
ATOM 593 O O . ALA A 1 80 ? -10.082 4.338 8.540 1.00 49.91 80 ALA A O 1
ATOM 594 N N . PRO A 1 81 ? -10.116 5.469 6.581 1.00 47.50 81 PRO A N 1
ATOM 595 C CA . PRO A 1 81 ? -9.643 6.711 7.171 1.00 47.50 81 PRO A CA 1
ATOM 596 C C . PRO A 1 81 ? -10.600 7.066 8.304 1.00 47.50 81 PRO A C 1
ATOM 598 O O . PRO A 1 81 ? -11.763 7.398 8.059 1.00 47.50 81 PRO A O 1
ATOM 601 N N . VAL A 1 82 ? -10.131 6.891 9.543 1.00 54.84 82 VAL A N 1
ATOM 602 C CA . VAL A 1 82 ? -10.928 7.124 10.740 1.00 54.84 82 VAL A CA 1
ATOM 603 C C . VAL A 1 82 ? -11.276 8.596 10.676 1.00 54.84 82 VAL A C 1
ATOM 605 O O . VAL A 1 82 ? -10.398 9.454 10.755 1.00 54.84 82 VAL A O 1
ATOM 608 N N . ALA A 1 83 ? -12.547 8.887 10.406 1.00 56.56 83 ALA A N 1
ATOM 609 C CA . ALA A 1 83 ? -13.034 10.245 10.295 1.00 56.56 83 ALA A CA 1
ATOM 610 C C . ALA A 1 83 ? -12.837 10.904 11.657 1.00 56.56 83 ALA A C 1
ATOM 612 O O . ALA A 1 83 ? -13.647 10.727 12.564 1.00 56.56 83 ALA A O 1
ATOM 613 N N . VAL A 1 84 ? -11.726 11.623 11.818 1.00 61.47 84 VAL A N 1
ATOM 614 C CA . VAL A 1 84 ? -11.438 12.372 13.032 1.00 61.47 84 VAL A CA 1
ATOM 615 C C . VAL A 1 84 ? -12.593 13.356 13.226 1.00 61.47 84 VAL A C 1
ATOM 617 O O . VAL A 1 84 ? -12.779 14.237 12.379 1.00 61.47 84 VAL A O 1
ATOM 620 N N . PRO A 1 85 ? -13.397 13.226 14.299 1.00 68.44 85 PRO A N 1
ATOM 621 C CA . PRO A 1 85 ? -14.549 14.090 14.483 1.00 68.44 85 PRO A CA 1
ATOM 622 C C . PRO A 1 85 ? -14.090 15.547 14.562 1.00 68.44 85 PRO A C 1
ATOM 624 O O . PRO A 1 85 ? -13.256 15.908 15.398 1.00 68.44 85 PRO A O 1
ATOM 627 N N . MET A 1 86 ? -14.621 16.398 13.681 1.00 71.75 86 MET A N 1
ATOM 628 C CA . MET A 1 86 ? -14.331 17.828 13.719 1.00 71.75 86 MET A CA 1
ATOM 629 C C . MET A 1 86 ? -14.964 18.431 14.977 1.00 71.75 86 MET A C 1
ATOM 631 O O . MET A 1 86 ? -16.177 18.379 15.158 1.00 71.75 86 MET A O 1
ATOM 635 N N . GLY A 1 87 ? -14.144 19.016 15.852 1.00 82.50 87 GLY A N 1
ATOM 636 C CA . GLY A 1 87 ? -14.598 19.603 17.115 1.00 82.50 87 GLY A CA 1
ATOM 637 C C . GLY A 1 87 ? -14.095 18.840 18.338 1.00 82.50 87 GLY A C 1
ATOM 638 O O . GLY A 1 87 ? -13.026 18.232 18.295 1.00 82.50 87 GLY A O 1
ATOM 639 N N . LYS A 1 88 ? -14.811 18.964 19.460 1.00 88.75 88 LYS A N 1
ATOM 640 C CA . LYS A 1 88 ? -14.505 18.244 20.701 1.00 88.75 88 LYS A CA 1
ATOM 641 C C . LYS A 1 88 ? -15.364 16.985 20.761 1.00 88.75 88 LYS A C 1
ATOM 643 O O . LYS A 1 88 ? -16.566 17.072 20.532 1.00 88.75 88 LYS A O 1
ATOM 648 N N . PHE A 1 89 ? -14.773 15.853 21.121 1.00 91.44 89 PHE A N 1
ATOM 649 C CA . PHE A 1 89 ? -15.492 14.596 21.328 1.00 91.44 89 PHE A CA 1
ATOM 650 C C . PHE A 1 89 ? -15.021 13.883 22.603 1.00 91.44 89 PHE A C 1
ATOM 652 O O . PHE A 1 89 ? -13.896 14.091 23.070 1.00 91.44 89 PHE A O 1
ATOM 659 N N . ALA A 1 90 ? -15.915 13.079 23.184 1.00 91.50 90 ALA A N 1
ATOM 660 C CA . ALA A 1 90 ? -15.578 12.152 24.259 1.00 91.50 90 ALA A CA 1
ATOM 661 C C . ALA A 1 90 ? -14.822 10.949 23.684 1.00 91.50 90 ALA A C 1
ATOM 663 O O . ALA A 1 90 ? -15.075 10.561 22.544 1.00 91.50 90 ALA A O 1
ATOM 664 N N . MET A 1 91 ? -13.907 10.369 24.462 1.00 93.19 91 MET A N 1
ATOM 665 C CA . MET A 1 91 ? -13.135 9.203 24.026 1.00 93.19 91 MET A CA 1
ATOM 666 C C . MET A 1 91 ? -14.055 8.035 23.637 1.00 93.19 91 MET A C 1
ATOM 668 O O . MET A 1 91 ? -15.057 7.792 24.312 1.00 93.19 91 MET A O 1
ATOM 672 N N . TYR A 1 92 ? -13.715 7.321 22.561 1.00 90.81 92 TYR A N 1
ATOM 673 C CA . TYR A 1 92 ? -14.495 6.195 22.038 1.00 90.81 92 TYR A CA 1
ATOM 674 C C . TYR A 1 92 ? -13.596 4.985 21.714 1.00 90.81 92 TYR A C 1
ATOM 676 O O . TYR A 1 92 ? -12.407 5.187 21.467 1.00 90.81 92 TYR A O 1
ATOM 684 N N . PRO A 1 93 ? -14.138 3.746 21.708 1.00 89.31 93 PRO A N 1
ATOM 685 C CA . PRO A 1 93 ? -13.357 2.506 21.583 1.00 89.31 93 PRO A CA 1
ATOM 686 C C . PRO A 1 93 ? -12.435 2.421 20.362 1.00 89.31 93 PRO A C 1
ATOM 688 O O . PRO A 1 93 ? -11.325 1.916 20.473 1.00 89.31 93 PRO A O 1
ATOM 691 N N . ASP A 1 94 ? -12.874 2.956 19.224 1.00 88.94 94 ASP A N 1
ATOM 692 C CA . ASP A 1 94 ? -12.143 2.881 17.952 1.00 88.94 94 ASP A CA 1
ATOM 693 C C . ASP A 1 94 ? -11.266 4.118 17.686 1.00 88.94 94 ASP A C 1
ATOM 695 O O . ASP A 1 94 ? -10.866 4.378 16.548 1.00 88.94 94 ASP A O 1
ATOM 699 N N . TRP A 1 95 ? -11.004 4.938 18.709 1.00 91.69 95 TRP A N 1
ATOM 700 C CA . TRP A 1 95 ? -10.169 6.123 18.548 1.00 91.69 95 TRP A CA 1
ATOM 701 C C . TRP A 1 95 ? -8.717 5.723 18.279 1.00 91.69 95 TRP A C 1
ATOM 703 O O . TRP A 1 95 ? -8.134 4.920 19.004 1.00 91.69 95 TRP A O 1
ATOM 713 N N . GLN A 1 96 ? -8.114 6.329 17.258 1.00 90.56 96 GLN A N 1
ATOM 714 C CA . GLN A 1 96 ? -6.701 6.150 16.938 1.00 90.56 96 GLN A CA 1
ATOM 715 C C . GLN A 1 96 ? -5.998 7.509 16.858 1.00 90.56 96 GLN A C 1
ATOM 717 O O . GLN A 1 96 ? -6.618 8.485 16.418 1.00 90.56 96 GLN A O 1
ATOM 722 N N . PRO A 1 97 ? -4.724 7.601 17.279 1.00 91.31 97 PRO A N 1
ATOM 723 C CA . PRO A 1 97 ? -3.905 8.775 17.012 1.00 91.31 97 PRO A CA 1
ATOM 724 C C . PRO A 1 97 ? -3.531 8.846 15.519 1.00 91.31 97 PRO A C 1
ATOM 726 O O . PRO A 1 97 ? -3.683 7.873 14.780 1.00 91.31 97 PRO A O 1
ATOM 729 N N . ASP A 1 98 ? -3.022 9.995 15.066 1.00 89.81 98 ASP A N 1
ATOM 730 C CA . ASP A 1 98 ? -2.564 10.147 13.680 1.00 89.81 98 ASP A CA 1
ATOM 731 C C . ASP A 1 98 ? -1.414 9.173 13.356 1.00 89.81 98 ASP A C 1
ATOM 733 O O . ASP A 1 98 ? -0.584 8.867 14.212 1.00 89.81 98 ASP A O 1
ATOM 737 N N . ALA A 1 99 ? -1.283 8.752 12.092 1.00 87.88 99 ALA A N 1
ATOM 738 C CA . ALA A 1 99 ? -0.160 7.909 11.648 1.00 87.88 99 ALA A CA 1
ATOM 739 C C . ALA A 1 99 ? 1.217 8.554 11.929 1.00 87.88 99 ALA A C 1
ATOM 741 O O . ALA A 1 99 ? 2.202 7.871 12.206 1.00 87.88 99 ALA A O 1
ATOM 742 N N . ASP A 1 100 ? 1.259 9.888 11.932 1.00 89.69 100 ASP A N 1
ATOM 743 C CA . ASP A 1 100 ? 2.425 10.711 12.257 1.00 89.69 100 ASP A CA 1
ATOM 744 C C . ASP A 1 100 ? 2.581 10.991 13.768 1.00 89.69 100 ASP A C 1
ATOM 746 O O . ASP A 1 100 ? 3.356 11.871 14.153 1.00 89.69 100 ASP A O 1
ATOM 750 N N . PHE A 1 101 ? 1.869 10.284 14.652 1.00 91.81 101 PHE A N 1
ATOM 751 C CA . PHE A 1 101 ? 1.834 10.579 16.088 1.00 91.81 101 PHE A CA 1
ATOM 752 C C . PHE A 1 101 ? 3.221 10.681 16.728 1.00 91.81 101 PHE A C 1
ATOM 754 O O . PHE A 1 101 ? 3.482 11.633 17.453 1.00 91.81 101 PHE A O 1
ATOM 761 N N . ILE A 1 102 ? 4.154 9.779 16.405 1.00 90.62 102 ILE A N 1
ATOM 762 C CA . ILE A 1 102 ? 5.532 9.823 16.933 1.00 90.62 102 ILE A CA 1
ATOM 763 C C . ILE A 1 102 ? 6.221 11.148 16.570 1.00 90.62 102 ILE A C 1
ATOM 765 O O . ILE A 1 102 ? 6.908 11.760 17.391 1.00 90.62 102 ILE A O 1
ATOM 769 N N . ARG A 1 103 ? 6.008 11.621 15.338 1.00 90.19 103 ARG A N 1
ATOM 770 C CA . ARG A 1 103 ? 6.553 12.891 14.850 1.00 90.19 103 ARG A CA 1
ATOM 771 C C . ARG A 1 103 ? 5.902 14.080 15.563 1.00 90.19 103 ARG A C 1
ATOM 773 O O . ARG A 1 103 ? 6.595 15.041 15.894 1.00 90.19 103 ARG A O 1
ATOM 780 N N . LEU A 1 104 ? 4.590 14.027 15.798 1.00 91.06 104 LEU A N 1
ATOM 781 C CA . LEU A 1 104 ? 3.845 15.063 16.522 1.00 91.06 104 LEU A CA 1
ATOM 782 C C . LEU A 1 104 ? 4.215 15.108 18.012 1.00 91.06 104 LEU A C 1
ATOM 784 O O . LEU A 1 104 ? 4.454 16.190 18.543 1.00 91.06 104 LEU A O 1
ATOM 788 N N . ALA A 1 105 ? 4.369 13.954 18.658 1.00 92.06 105 ALA A N 1
ATOM 789 C CA . ALA A 1 105 ? 4.836 13.833 20.034 1.00 92.06 105 ALA A CA 1
ATOM 790 C C . ALA A 1 105 ? 6.224 14.467 20.203 1.00 92.06 105 ALA A C 1
ATOM 792 O O . ALA A 1 105 ? 6.429 15.275 21.112 1.00 92.06 105 ALA A O 1
ATOM 793 N N . ALA A 1 106 ? 7.145 14.210 19.265 1.00 92.31 106 ALA A N 1
ATOM 794 C CA . ALA A 1 106 ? 8.462 14.842 19.262 1.00 92.31 106 ALA A CA 1
ATOM 795 C C . ALA A 1 106 ? 8.377 16.376 19.147 1.00 92.31 106 ALA A C 1
ATOM 797 O O . ALA A 1 106 ? 9.137 17.082 19.811 1.00 92.31 106 ALA A O 1
ATOM 798 N N . LEU A 1 107 ? 7.425 16.905 18.366 1.00 92.38 107 LEU A N 1
ATOM 799 C CA . LEU A 1 107 ? 7.175 18.349 18.262 1.00 92.38 107 LEU A CA 1
ATOM 800 C C . LEU A 1 107 ? 6.645 18.948 19.576 1.00 92.38 107 LEU A C 1
ATOM 802 O O . LEU A 1 107 ? 6.946 20.099 19.888 1.00 92.38 107 LEU A O 1
ATOM 806 N N . TRP A 1 108 ? 5.897 18.174 20.363 1.00 93.44 108 TRP A N 1
ATOM 807 C CA . TRP A 1 108 ? 5.452 18.559 21.708 1.00 93.44 108 TRP A CA 1
ATOM 808 C C . TRP A 1 108 ? 6.499 18.293 22.802 1.00 93.44 108 TRP A C 1
ATOM 810 O O . TRP A 1 108 ? 6.215 18.497 23.980 1.00 93.44 108 TRP A O 1
ATOM 820 N N . GLY A 1 109 ? 7.716 17.875 22.434 1.00 92.31 109 GLY A N 1
ATOM 821 C CA . GLY A 1 109 ? 8.818 17.623 23.365 1.00 92.31 109 GLY A CA 1
ATOM 822 C C . GLY A 1 109 ? 8.814 16.229 24.001 1.00 92.31 109 GLY A C 1
ATOM 823 O O . GLY A 1 109 ? 9.596 15.983 24.918 1.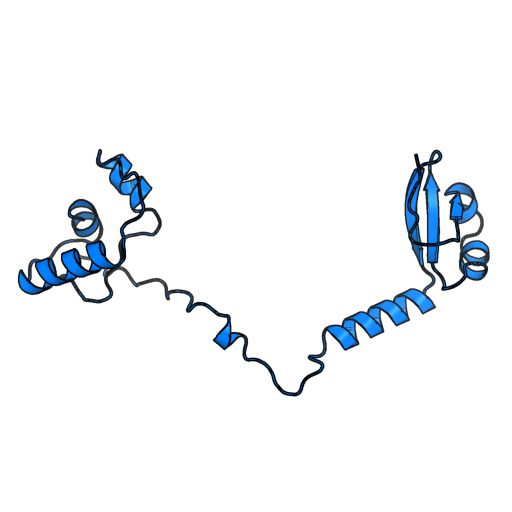00 92.31 109 GLY A O 1
ATOM 824 N N . VAL A 1 110 ? 7.975 15.309 23.517 1.00 91.31 110 VAL A N 1
ATOM 825 C CA . VAL A 1 110 ? 7.893 13.918 23.983 1.00 91.31 110 VAL A CA 1
ATOM 826 C C . VAL A 1 110 ? 8.588 12.999 22.976 1.00 91.31 110 VAL A C 1
ATOM 828 O O . VAL A 1 110 ? 8.059 12.684 21.913 1.00 91.31 110 VAL A O 1
ATOM 831 N N . ALA A 1 111 ? 9.805 12.560 23.300 1.00 91.06 111 ALA A N 1
ATOM 832 C CA . ALA A 1 111 ? 10.589 11.678 22.436 1.00 91.06 111 ALA A CA 1
ATOM 833 C C . ALA A 1 111 ? 10.202 10.200 22.636 1.00 91.06 111 ALA A C 1
ATOM 835 O O . ALA A 1 111 ? 10.794 9.496 23.461 1.00 91.06 111 ALA A O 1
ATOM 836 N N . LEU A 1 112 ? 9.224 9.726 21.863 1.00 89.19 112 LEU A N 1
ATOM 837 C CA . LEU A 1 112 ? 8.824 8.317 21.840 1.00 89.19 112 LEU A CA 1
ATOM 838 C C . LEU A 1 112 ? 9.878 7.474 21.104 1.00 89.19 112 LEU A C 1
ATOM 840 O O . LEU A 1 112 ? 10.238 7.763 19.965 1.00 89.19 112 LEU A O 1
ATOM 844 N N . ARG A 1 113 ? 10.397 6.431 21.766 1.00 86.62 113 ARG A N 1
ATOM 845 C CA . ARG A 1 113 ? 11.418 5.518 21.205 1.00 86.62 113 ARG A CA 1
ATOM 846 C C . ARG A 1 113 ? 10.824 4.307 20.483 1.00 86.62 113 ARG A C 1
ATOM 848 O O . ARG A 1 113 ? 11.541 3.625 19.759 1.00 86.62 113 ARG A O 1
ATOM 855 N N . ALA A 1 114 ? 9.547 4.038 20.718 1.00 86.50 114 ALA A N 1
ATOM 856 C CA . ALA A 1 114 ? 8.792 2.929 20.162 1.00 86.50 114 ALA A CA 1
ATOM 857 C C . ALA A 1 114 ? 7.396 3.433 19.759 1.00 86.50 114 ALA A C 1
ATOM 859 O O . ALA A 1 114 ? 6.945 4.446 20.307 1.00 86.50 114 ALA A O 1
ATOM 860 N N . PRO A 1 115 ? 6.729 2.775 18.796 1.00 88.62 115 PRO A N 1
ATOM 861 C CA . PRO A 1 115 ? 5.331 3.058 18.500 1.00 88.62 115 PRO A CA 1
ATOM 862 C C . PRO A 1 115 ? 4.436 2.720 19.695 1.00 88.62 115 PRO A C 1
ATOM 864 O O . PRO A 1 115 ? 4.785 1.868 20.512 1.00 88.62 115 PRO A O 1
ATOM 867 N N . VAL A 1 116 ? 3.279 3.381 19.766 1.00 89.62 116 VAL A N 1
ATOM 868 C CA . VAL A 1 116 ? 2.252 3.090 20.774 1.00 89.62 116 VAL A CA 1
ATOM 869 C C . VAL A 1 116 ? 1.752 1.666 20.567 1.00 89.62 116 VAL A C 1
ATOM 871 O O . VAL A 1 116 ? 1.336 1.306 19.464 1.00 89.62 116 VAL A O 1
ATOM 874 N N . THR A 1 117 ? 1.812 0.859 21.621 1.00 92.81 117 THR A N 1
ATOM 875 C CA . THR A 1 117 ? 1.302 -0.514 21.590 1.00 92.81 117 THR A CA 1
ATOM 876 C C . THR A 1 117 ? -0.224 -0.537 21.647 1.00 92.81 117 THR A C 1
ATOM 878 O O . THR A 1 117 ? -0.873 0.402 22.118 1.00 92.81 117 THR A O 1
ATOM 881 N N . THR A 1 118 ? -0.827 -1.626 21.169 1.00 90.75 118 THR A N 1
ATOM 882 C CA . THR A 1 118 ? -2.285 -1.788 21.195 1.00 90.75 118 THR A CA 1
ATOM 883 C C . THR A 1 118 ? -2.818 -1.791 22.630 1.00 90.75 118 THR A C 1
ATOM 885 O O . THR A 1 118 ? -3.884 -1.238 22.895 1.00 90.75 118 THR A O 1
ATOM 888 N N . GLU A 1 119 ? -2.063 -2.353 23.574 1.00 92.88 119 GLU A N 1
ATOM 889 C CA . GLU A 1 119 ? -2.415 -2.422 24.990 1.00 92.88 119 GLU A CA 1
ATOM 890 C C . GLU A 1 119 ? -2.397 -1.043 25.664 1.00 92.88 119 GLU A C 1
ATOM 892 O O . GLU A 1 119 ? -3.322 -0.707 26.408 1.00 92.88 119 GLU A O 1
ATOM 897 N N . GLU A 1 120 ? -1.377 -0.223 25.388 1.00 92.94 120 GLU A N 1
ATOM 898 C CA . GLU A 1 120 ? -1.282 1.149 25.907 1.00 92.94 120 GLU A CA 1
ATOM 899 C C . GLU A 1 120 ? -2.434 2.013 25.391 1.00 92.94 120 GLU A C 1
ATOM 901 O O . GLU A 1 120 ? -3.085 2.713 26.174 1.00 92.94 120 GLU A O 1
ATOM 906 N N . LEU A 1 121 ? -2.736 1.911 24.091 1.00 94.12 121 LEU A N 1
ATOM 907 C CA . LEU A 1 121 ? -3.856 2.622 23.484 1.00 94.12 121 LEU A CA 1
ATOM 908 C C . LEU A 1 121 ? -5.192 2.181 24.097 1.00 94.12 121 LEU A C 1
ATOM 910 O O . LEU A 1 121 ? -5.997 3.027 24.487 1.00 94.12 121 LEU A O 1
ATOM 914 N N . ALA A 1 122 ? -5.416 0.874 24.255 1.00 93.31 122 ALA A N 1
ATOM 915 C CA . ALA A 1 122 ? -6.635 0.347 24.865 1.00 93.31 122 ALA A CA 1
ATOM 916 C C . ALA A 1 122 ? -6.801 0.811 26.323 1.00 93.31 122 ALA A C 1
ATOM 918 O O . ALA A 1 122 ? -7.898 1.205 26.729 1.00 93.31 122 ALA A O 1
ATOM 919 N N . SER A 1 123 ? -5.715 0.826 27.104 1.00 95.19 123 SER A N 1
ATOM 920 C CA . SER A 1 123 ? -5.727 1.328 28.483 1.00 95.19 123 SER A CA 1
ATOM 921 C C . SER A 1 123 ? -6.056 2.821 28.543 1.00 95.19 123 SER A C 1
ATOM 923 O O . SER A 1 123 ? -6.843 3.253 29.390 1.00 95.19 123 SER A O 1
ATOM 925 N N . PHE A 1 124 ? -5.476 3.619 27.644 1.00 94.94 124 PHE A N 1
ATOM 926 C CA . PHE A 1 124 ? -5.755 5.049 27.541 1.00 94.94 124 PHE A CA 1
ATOM 927 C C . PHE A 1 124 ? -7.226 5.314 27.199 1.00 94.94 124 PHE A C 1
ATOM 929 O O . PHE A 1 124 ? -7.886 6.117 27.866 1.00 94.94 124 PHE A O 1
ATOM 936 N N . ILE A 1 125 ? -7.759 4.599 26.205 1.00 94.75 125 ILE A N 1
ATOM 937 C CA . ILE A 1 125 ? -9.157 4.711 25.784 1.00 94.75 125 ILE A CA 1
ATOM 938 C C . ILE A 1 125 ? -10.093 4.348 26.937 1.00 94.75 125 ILE A C 1
ATOM 940 O O . ILE A 1 125 ? -10.980 5.135 27.260 1.00 94.75 125 ILE A O 1
ATOM 944 N N . ALA A 1 126 ? -9.865 3.215 27.608 1.00 94.38 126 ALA A N 1
ATOM 945 C CA . ALA A 1 126 ? -10.709 2.758 28.709 1.00 94.38 126 ALA A CA 1
ATOM 946 C C . ALA A 1 126 ? -10.764 3.769 29.866 1.00 94.38 126 ALA A C 1
ATOM 948 O O . ALA A 1 126 ? -11.842 4.061 30.392 1.00 94.38 126 ALA A O 1
ATOM 949 N N . TYR A 1 127 ? -9.616 4.347 30.234 1.00 95.44 127 TYR A N 1
ATOM 950 C CA . TYR A 1 127 ? -9.539 5.361 31.282 1.00 95.44 127 TYR A CA 1
ATOM 951 C C . TYR A 1 127 ? -10.332 6.625 30.915 1.00 95.44 127 TYR A C 1
ATOM 953 O O . TYR A 1 127 ? -11.187 7.078 31.677 1.00 95.44 127 TYR A O 1
ATOM 961 N N . TRP A 1 128 ? -10.091 7.186 29.728 1.00 95.19 128 TRP A N 1
ATOM 962 C CA . TRP A 1 128 ? -10.722 8.445 29.324 1.00 95.19 128 TRP A CA 1
ATOM 963 C C . TRP A 1 128 ? -12.186 8.298 28.915 1.00 95.19 128 TRP A C 1
ATOM 965 O O . TRP A 1 128 ? -12.951 9.256 29.044 1.00 95.19 128 TRP A O 1
ATOM 975 N N . GLN A 1 129 ? -12.594 7.110 28.470 1.00 92.38 129 GLN A N 1
ATOM 976 C CA . GLN A 1 129 ? -13.994 6.786 28.219 1.00 92.38 129 GLN A CA 1
ATOM 977 C C . GLN A 1 129 ? -14.794 6.770 29.527 1.00 92.38 129 GLN A C 1
ATOM 979 O O . GLN A 1 129 ? -15.900 7.307 29.564 1.00 92.38 129 GLN A O 1
ATOM 984 N N . ALA A 1 130 ? -14.226 6.226 30.611 1.00 91.81 130 ALA A N 1
ATOM 985 C CA . ALA A 1 130 ? -14.851 6.257 31.934 1.00 91.81 130 ALA A CA 1
ATOM 986 C C . ALA A 1 130 ? -14.920 7.679 32.522 1.00 91.81 130 ALA A C 1
ATOM 988 O O . ALA A 1 130 ? -15.890 8.028 33.191 1.00 91.81 130 ALA A O 1
ATOM 989 N N . GLU A 1 131 ? -13.917 8.514 32.242 1.00 93.44 131 GLU A N 1
ATOM 990 C CA . GLU A 1 131 ? -13.850 9.898 32.725 1.00 93.44 131 GLU A CA 1
ATOM 991 C C . GLU A 1 131 ? -14.870 10.831 32.034 1.00 93.44 131 GLU A C 1
ATOM 993 O O . GLU A 1 131 ? -15.252 11.862 32.589 1.00 93.44 131 GLU A O 1
ATOM 998 N N . GLY A 1 132 ? -15.307 10.512 30.808 1.00 86.81 132 GLY A N 1
ATOM 999 C CA . GLY A 1 132 ? -16.359 11.250 30.091 1.00 86.81 132 GLY A CA 1
ATOM 1000 C C . GLY A 1 132 ? -15.997 12.685 29.670 1.00 86.81 132 GLY A C 1
ATOM 1001 O O . GLY A 1 132 ? -16.866 13.451 29.246 1.00 86.81 132 GLY A O 1
ATOM 1002 N N . LYS A 1 133 ? -14.722 13.080 29.780 1.00 91.69 133 LYS A N 1
ATOM 1003 C CA . LYS A 1 133 ? -14.234 14.396 29.337 1.00 91.69 133 LYS A CA 1
ATOM 1004 C C . LYS A 1 133 ? -14.190 14.488 27.814 1.00 91.69 133 LYS A C 1
ATOM 1006 O O . LYS A 1 133 ? -14.017 13.496 27.115 1.00 91.69 133 LYS A O 1
ATOM 1011 N N . VAL A 1 134 ? -14.315 15.714 27.307 1.00 91.88 134 VAL A N 1
ATOM 1012 C CA . VAL A 1 134 ? -14.418 16.001 25.873 1.00 91.88 134 VAL A CA 1
ATOM 1013 C C . VAL A 1 134 ? -13.267 16.913 25.448 1.00 91.88 134 VAL A C 1
ATOM 1015 O O . VAL A 1 134 ? -13.139 18.032 25.952 1.00 91.88 134 VAL A O 1
ATOM 1018 N N . PHE A 1 135 ? -12.454 16.461 24.495 1.00 92.50 135 PHE A N 1
ATOM 1019 C CA . PHE A 1 135 ? -11.322 17.220 23.955 1.00 92.50 135 PHE A CA 1
ATOM 1020 C C . PHE A 1 135 ? -11.288 17.170 22.425 1.00 92.50 135 PHE A C 1
ATOM 1022 O O . PHE A 1 135 ? -11.976 16.371 21.792 1.00 92.50 135 PHE A O 1
ATOM 1029 N N . HIS A 1 136 ? -10.508 18.068 21.824 1.00 91.19 136 HIS A N 1
ATOM 1030 C CA . HIS A 1 136 ? -10.172 17.992 20.403 1.00 91.19 136 HIS A CA 1
ATOM 1031 C C . HIS A 1 136 ? -9.207 16.838 20.129 1.00 91.19 136 HIS A C 1
ATOM 1033 O O . HIS A 1 136 ? -8.439 16.445 21.002 1.00 91.19 136 HIS A O 1
ATOM 1039 N N . HIS A 1 137 ? -9.166 16.367 18.885 1.00 90.25 137 HIS A N 1
ATOM 1040 C CA . HIS A 1 137 ? -8.278 15.277 18.479 1.00 90.25 137 HIS A CA 1
ATOM 1041 C C . HIS A 1 137 ? -6.801 15.506 18.854 1.00 90.25 137 HIS A C 1
ATOM 1043 O O . HIS A 1 137 ? -6.191 14.668 19.508 1.00 90.25 137 HIS A O 1
ATOM 1049 N N . VAL A 1 138 ? -6.253 16.685 18.541 1.00 91.25 138 VAL A N 1
ATOM 1050 C CA . VAL A 1 138 ? -4.865 17.049 18.891 1.00 91.25 138 VAL A CA 1
ATOM 1051 C C . VAL A 1 138 ? -4.642 17.065 20.407 1.00 91.25 138 VAL A C 1
ATOM 1053 O O . VAL A 1 138 ? -3.584 16.676 20.887 1.00 91.25 138 VAL A O 1
ATOM 1056 N N . GLN A 1 139 ? -5.645 17.482 21.183 1.00 92.50 139 GLN A N 1
ATOM 1057 C CA . GLN A 1 139 ? -5.561 17.489 22.646 1.00 92.50 139 GLN A CA 1
ATOM 1058 C C . GLN A 1 139 ? -5.595 16.071 23.226 1.00 92.50 139 GLN A C 1
ATOM 1060 O O . GLN A 1 139 ? -5.003 15.841 24.276 1.00 92.50 139 GLN A O 1
ATOM 1065 N N . TRP A 1 140 ? -6.280 15.135 22.563 1.00 93.81 140 TRP A N 1
ATOM 1066 C CA . TRP A 1 140 ? -6.231 13.721 22.922 1.00 93.81 140 TRP A CA 1
ATOM 1067 C C . TRP A 1 140 ? -4.867 13.114 22.628 1.00 93.81 140 TRP A C 1
ATOM 1069 O O . TRP A 1 140 ? -4.303 12.480 23.510 1.00 93.81 140 TRP A O 1
ATOM 1079 N N . GLN A 1 141 ? -4.296 13.396 21.456 1.00 92.69 141 GLN A N 1
ATOM 1080 C CA . GLN A 1 141 ? -2.935 12.971 21.134 1.00 92.69 141 GLN A CA 1
ATOM 1081 C C . GLN A 1 141 ? -1.904 13.537 22.122 1.00 92.69 141 GLN A C 1
ATOM 1083 O O . GLN A 1 141 ? -1.036 12.813 22.568 1.00 92.69 141 GLN A O 1
ATOM 1088 N N . GLN A 1 142 ? -2.020 14.799 22.542 1.00 92.12 142 GLN A N 1
ATOM 1089 C CA . GLN A 1 142 ? -1.114 15.378 23.550 1.00 92.12 142 GLN A CA 1
ATOM 1090 C C . GLN A 1 142 ? -1.211 14.730 24.940 1.00 92.12 142 GLN A C 1
ATOM 1092 O O . GLN A 1 142 ? -0.345 14.962 25.782 1.00 92.12 142 GLN A O 1
ATOM 1097 N N . LYS A 1 143 ? -2.303 14.013 25.223 1.00 91.94 143 LYS A N 1
ATOM 1098 C CA . LYS A 1 143 ? -2.527 13.322 26.498 1.00 91.94 143 LYS A CA 1
ATOM 1099 C C . LYS A 1 143 ? -2.080 11.865 26.472 1.00 91.94 143 LYS A C 1
ATOM 1101 O O . LYS A 1 143 ? -1.918 11.313 27.560 1.00 91.94 143 LYS A O 1
ATOM 1106 N N . LEU A 1 144 ? -1.983 11.279 25.279 1.00 90.12 144 LEU A N 1
ATOM 1107 C CA . LEU A 1 144 ? -1.477 9.933 25.034 1.00 90.12 144 LEU A CA 1
ATOM 1108 C C . LEU A 1 144 ? 0.048 9.931 25.178 1.00 90.12 144 LEU A C 1
ATOM 1110 O O . LEU A 1 144 ? 0.549 9.032 25.882 1.00 90.12 144 LEU A O 1
#

InterPro domains:
  IPR020917 Primosomal protein 1 [NF002770] (1-144)
  IPR040480 DnaT, DNA-binding domain [PF17948] (89-144)

pLDDT: mean 81.32, std 14.02, range [43.06, 95.44]

Organism: Escherichia coli (NCBI:txid562)